Protein AF-A0A8S3D7Z6-F1 (afdb_monomer_lite)

pLDDT: mean 83.43, std 11.27, range [59.12, 96.25]

Organism: NCBI:txid392030

Structure (mmCIF, N/CA/C/O backbone):
data_AF-A0A8S3D7Z6-F1
#
_entry.id   AF-A0A8S3D7Z6-F1
#
loop_
_atom_site.group_PDB
_atom_site.id
_atom_site.type_symbol
_atom_site.label_atom_id
_atom_site.label_alt_id
_atom_site.label_comp_id
_atom_site.label_asym_id
_atom_site.label_entity_id
_atom_site.label_seq_id
_atom_site.pdbx_PDB_ins_code
_atom_site.Cartn_x
_atom_site.Cartn_y
_atom_site.Cartn_z
_atom_site.occupancy
_at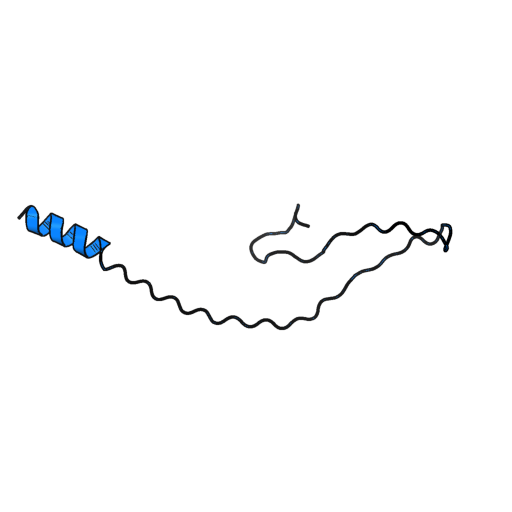om_site.B_iso_or_equiv
_atom_site.auth_seq_id
_atom_site.auth_comp_id
_atom_site.auth_asym_id
_atom_site.auth_atom_id
_atom_site.pdbx_PDB_model_num
ATOM 1 N N . MET A 1 1 ? 33.107 14.539 -49.305 1.00 59.12 1 MET A N 1
ATOM 2 C CA . MET A 1 1 ? 33.159 14.946 -47.882 1.00 59.12 1 MET A CA 1
ATOM 3 C C . MET A 1 1 ? 31.786 14.936 -47.201 1.00 59.12 1 MET A C 1
ATOM 5 O O . MET A 1 1 ? 31.714 14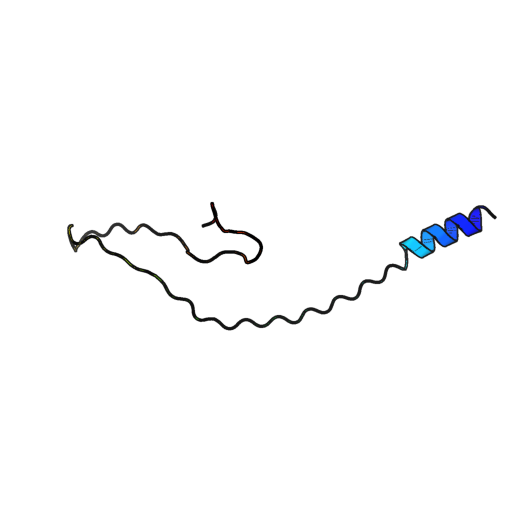.449 -46.086 1.00 59.12 1 MET A O 1
ATOM 9 N N . GLY A 1 2 ? 30.683 15.344 -47.854 1.00 72.62 2 GLY A N 1
ATOM 10 C CA . GLY A 1 2 ? 29.332 15.291 -47.250 1.00 72.62 2 GLY A CA 1
ATOM 11 C C . GLY A 1 2 ? 28.819 13.888 -46.884 1.00 72.62 2 GLY A C 1
ATOM 12 O O . GLY A 1 2 ? 28.320 13.697 -45.783 1.00 72.62 2 GLY A O 1
ATOM 13 N N . MET A 1 3 ? 29.022 12.878 -47.744 1.00 78.19 3 MET A N 1
ATOM 14 C CA . MET A 1 3 ? 28.636 11.491 -47.419 1.00 78.19 3 MET A CA 1
ATOM 15 C C . MET A 1 3 ? 29.391 10.908 -46.219 1.00 78.19 3 MET A C 1
ATOM 17 O O . MET A 1 3 ? 28.817 10.150 -45.453 1.00 78.19 3 MET A O 1
ATOM 21 N N . GLN A 1 4 ? 30.663 11.268 -46.023 1.00 76.81 4 GLN A N 1
ATOM 22 C CA . GLN A 1 4 ? 31.437 10.786 -44.873 1.00 76.81 4 GLN A CA 1
ATOM 23 C C . GLN A 1 4 ? 30.910 11.363 -43.556 1.00 76.81 4 GLN A C 1
ATOM 25 O O . GLN A 1 4 ? 30.900 10.666 -42.550 1.00 76.81 4 GLN A O 1
ATOM 30 N N . LEU A 1 5 ? 30.423 12.607 -43.577 1.00 72.62 5 LEU A N 1
ATOM 31 C CA . LEU A 1 5 ? 29.836 13.258 -42.409 1.00 72.62 5 LEU A CA 1
ATOM 32 C C . LEU A 1 5 ? 28.454 12.677 -42.065 1.00 72.62 5 LEU A C 1
ATOM 34 O O . LEU A 1 5 ? 28.157 12.459 -40.896 1.00 72.62 5 LEU A O 1
ATOM 38 N N . VAL A 1 6 ? 27.646 12.365 -43.084 1.00 77.88 6 VAL A N 1
ATOM 39 C CA . VAL A 1 6 ? 26.358 11.665 -42.926 1.00 77.88 6 VAL A CA 1
ATOM 40 C C . VAL A 1 6 ? 26.568 10.250 -42.387 1.00 77.88 6 VAL A C 1
ATOM 42 O O . VAL A 1 6 ? 25.868 9.839 -41.468 1.00 77.88 6 VAL A O 1
ATOM 45 N N . ASN A 1 7 ? 27.568 9.526 -42.893 1.00 76.06 7 ASN A N 1
ATOM 46 C CA . ASN A 1 7 ? 27.881 8.181 -42.413 1.00 76.06 7 ASN A CA 1
ATOM 47 C C . ASN A 1 7 ? 28.413 8.203 -40.973 1.00 76.06 7 ASN A C 1
ATOM 49 O O . ASN A 1 7 ? 27.942 7.424 -40.159 1.00 76.06 7 ASN A O 1
ATOM 53 N N . ALA A 1 8 ? 29.293 9.147 -40.618 1.00 71.81 8 ALA A N 1
ATOM 54 C CA . ALA A 1 8 ? 29.782 9.300 -39.245 1.00 71.81 8 ALA A CA 1
ATOM 55 C C . ALA A 1 8 ? 28.673 9.696 -38.250 1.00 71.81 8 ALA A C 1
ATOM 57 O O . ALA A 1 8 ? 28.667 9.224 -37.116 1.00 71.81 8 ALA A O 1
ATOM 58 N N . ALA A 1 9 ? 27.717 10.535 -38.666 1.00 71.19 9 ALA A N 1
ATOM 59 C CA . ALA A 1 9 ? 26.558 10.895 -37.848 1.00 71.19 9 ALA A CA 1
ATOM 60 C C . ALA A 1 9 ? 25.589 9.713 -37.657 1.00 71.19 9 ALA A C 1
ATOM 62 O O . ALA A 1 9 ? 25.085 9.504 -36.554 1.00 71.19 9 ALA A O 1
ATOM 63 N N . ASN A 1 10 ? 25.373 8.912 -38.705 1.00 72.06 10 ASN A N 1
ATOM 64 C CA . ASN A 1 10 ? 24.559 7.698 -38.636 1.00 72.06 10 ASN A CA 1
ATOM 65 C C . ASN A 1 10 ? 25.239 6.597 -37.804 1.00 72.06 10 ASN A C 1
ATOM 67 O O . ASN A 1 10 ? 24.565 5.944 -37.016 1.00 72.06 10 ASN A O 1
ATOM 71 N N . ASP A 1 11 ? 26.563 6.445 -37.899 1.00 68.81 11 ASP A N 1
ATOM 72 C CA . ASP A 1 11 ? 27.340 5.492 -37.096 1.00 68.81 11 ASP A CA 1
ATOM 73 C C . ASP A 1 11 ? 27.396 5.889 -35.612 1.00 68.81 11 ASP A C 1
ATOM 75 O O . ASP A 1 11 ? 27.359 5.019 -34.741 1.00 68.81 11 ASP A O 1
ATOM 79 N N . ALA A 1 12 ? 27.435 7.189 -35.299 1.00 65.31 12 ALA A N 1
ATOM 80 C CA . ALA A 1 12 ? 27.363 7.686 -33.923 1.00 65.31 12 ALA A CA 1
ATOM 81 C C . ALA A 1 12 ? 25.981 7.449 -33.281 1.00 65.31 12 ALA A C 1
ATOM 83 O O . ALA A 1 12 ? 25.904 7.185 -32.082 1.00 65.31 12 ALA A O 1
ATOM 84 N N . GLY A 1 13 ? 24.901 7.497 -34.072 1.00 62.59 13 GLY A N 1
ATOM 85 C CA . GLY A 1 13 ? 23.549 7.123 -33.640 1.00 62.59 13 GLY A CA 1
ATOM 86 C C . GLY A 1 13 ? 23.306 5.609 -33.592 1.00 62.59 13 GLY A C 1
ATOM 87 O O . GLY A 1 13 ? 22.498 5.147 -32.791 1.00 62.59 13 GLY A O 1
ATOM 88 N N . ALA A 1 14 ? 24.019 4.830 -34.413 1.00 61.66 14 ALA A N 1
ATOM 89 C CA . ALA A 1 14 ? 23.864 3.378 -34.515 1.00 61.66 14 ALA A CA 1
ATOM 90 C C . ALA A 1 14 ? 24.684 2.578 -33.483 1.00 61.66 14 ALA A C 1
ATOM 92 O O . ALA A 1 14 ? 24.336 1.435 -33.200 1.00 61.66 14 ALA A O 1
ATOM 93 N N . ASN A 1 15 ? 25.745 3.156 -32.902 1.00 62.34 15 ASN A N 1
ATOM 94 C CA . ASN A 1 15 ? 26.669 2.453 -31.994 1.00 62.34 15 ASN A CA 1
ATOM 95 C C . ASN A 1 15 ? 26.590 2.897 -30.523 1.00 62.34 15 ASN A C 1
ATOM 97 O O . ASN A 1 15 ? 27.520 2.659 -29.749 1.00 62.34 15 ASN A O 1
ATOM 101 N N . ALA A 1 16 ? 25.488 3.513 -30.096 1.00 67.94 16 ALA A N 1
ATOM 102 C CA . ALA A 1 16 ? 25.242 3.735 -28.674 1.00 67.94 16 ALA A CA 1
ATOM 103 C C . ALA A 1 16 ? 24.807 2.416 -28.007 1.00 67.94 16 ALA A C 1
ATOM 105 O O . ALA A 1 16 ? 23.622 2.151 -27.815 1.00 67.94 16 ALA A O 1
ATOM 106 N N . ALA A 1 17 ? 25.769 1.552 -27.682 1.00 71.25 17 ALA A N 1
ATOM 107 C CA . ALA A 1 17 ? 25.502 0.319 -26.951 1.00 71.25 17 ALA A CA 1
ATOM 108 C C . ALA A 1 17 ? 25.396 0.612 -25.446 1.00 71.25 17 ALA A C 1
ATOM 110 O O . ALA A 1 17 ? 26.390 0.948 -24.802 1.00 71.25 17 ALA A O 1
ATOM 111 N N . ILE A 1 18 ? 24.196 0.463 -24.877 1.00 77.06 18 ILE A N 1
ATOM 112 C CA . ILE A 1 18 ? 23.980 0.494 -23.425 1.00 77.06 18 ILE A CA 1
ATOM 113 C C . ILE A 1 18 ? 23.785 -0.938 -22.936 1.00 77.06 18 ILE A C 1
ATOM 115 O O . ILE A 1 18 ? 22.827 -1.608 -23.314 1.00 77.06 18 ILE A O 1
ATOM 119 N N . MET A 1 19 ? 24.693 -1.403 -22.080 1.00 79.56 19 MET A N 1
ATOM 120 C CA . MET A 1 19 ? 24.550 -2.671 -21.370 1.00 79.56 19 MET A CA 1
ATOM 121 C C . MET A 1 19 ? 24.185 -2.375 -19.915 1.00 79.56 19 MET A C 1
ATOM 123 O O . MET A 1 19 ? 24.978 -1.784 -19.186 1.00 79.56 19 MET A O 1
ATOM 127 N N . MET A 1 20 ? 22.984 -2.775 -19.498 1.00 83.12 20 MET A N 1
ATOM 128 C CA . MET A 1 20 ? 22.500 -2.625 -18.125 1.00 83.12 20 MET A CA 1
ATOM 129 C C . MET A 1 20 ? 22.305 -4.010 -17.514 1.00 83.12 20 MET A C 1
ATOM 131 O O . MET A 1 20 ? 21.568 -4.829 -18.055 1.00 83.12 20 MET A O 1
ATOM 135 N N . ASN A 1 21 ? 22.967 -4.264 -16.389 1.00 83.50 21 ASN A N 1
ATOM 136 C CA . ASN A 1 21 ? 22.782 -5.480 -15.606 1.00 83.50 21 ASN A CA 1
ATOM 137 C C . ASN A 1 21 ? 22.290 -5.084 -14.212 1.00 83.50 21 ASN A C 1
ATOM 139 O O . ASN A 1 21 ? 22.990 -4.361 -13.505 1.00 83.50 21 ASN A O 1
ATOM 143 N N . VAL A 1 22 ? 21.091 -5.524 -13.834 1.00 85.88 22 VAL A N 1
ATOM 144 C CA . VAL A 1 22 ? 20.464 -5.189 -12.550 1.00 85.88 22 VAL A CA 1
ATOM 145 C C . VAL A 1 22 ? 20.206 -6.478 -11.796 1.00 85.88 22 VAL A C 1
ATOM 147 O O . VAL A 1 22 ? 19.507 -7.356 -12.291 1.00 85.88 22 VAL A O 1
ATOM 150 N N . ASN A 1 23 ? 20.743 -6.567 -10.585 1.00 83.12 23 ASN A N 1
ATOM 151 C CA . ASN A 1 23 ? 20.440 -7.643 -9.654 1.00 83.12 23 ASN A CA 1
ATOM 152 C C . ASN A 1 23 ? 19.822 -7.001 -8.412 1.00 83.12 23 ASN A C 1
ATOM 154 O O . ASN A 1 23 ? 20.469 -6.176 -7.769 1.00 83.12 23 ASN A O 1
ATOM 158 N N . VAL A 1 24 ? 18.572 -7.349 -8.115 1.00 83.94 24 VAL A N 1
ATOM 159 C CA . VAL A 1 24 ? 17.817 -6.852 -6.958 1.00 83.94 24 VAL A CA 1
ATOM 160 C C . VAL A 1 24 ? 17.490 -8.036 -6.062 1.00 83.94 24 VAL A C 1
ATOM 162 O O . VAL A 1 24 ? 17.196 -9.126 -6.554 1.00 83.94 24 VAL A O 1
ATOM 165 N N . SER A 1 25 ? 17.545 -7.821 -4.754 1.00 78.94 25 SER A N 1
ATOM 166 C CA . SER A 1 25 ? 17.071 -8.778 -3.762 1.00 78.94 25 SER A CA 1
ATOM 167 C C . SER A 1 25 ? 16.401 -8.026 -2.626 1.00 78.94 25 SER A C 1
ATOM 169 O O . SER A 1 25 ? 17.027 -7.142 -2.038 1.00 78.94 25 SER A O 1
ATOM 171 N N . ASP A 1 26 ? 15.182 -8.432 -2.297 1.00 73.31 26 ASP A N 1
ATOM 172 C CA . ASP A 1 26 ? 14.406 -7.878 -1.195 1.00 73.31 26 ASP A CA 1
ATOM 173 C C . ASP A 1 26 ? 14.416 -8.832 0.001 1.00 73.31 26 ASP A C 1
ATOM 175 O O . ASP A 1 26 ? 14.427 -10.056 -0.158 1.00 73.31 26 ASP A O 1
ATOM 179 N N . ALA A 1 27 ? 14.400 -8.272 1.209 1.00 65.88 27 ALA A N 1
ATOM 180 C CA . ALA A 1 27 ? 14.093 -9.023 2.420 1.00 65.88 27 ALA A CA 1
ATOM 181 C C . ALA A 1 27 ? 13.492 -8.090 3.476 1.00 65.88 27 ALA A C 1
ATOM 183 O O . ALA A 1 27 ? 14.110 -7.107 3.885 1.00 65.88 27 ALA A O 1
ATOM 184 N N . GLU A 1 28 ? 12.272 -8.418 3.893 1.00 69.75 28 GLU A N 1
ATOM 185 C CA . GLU A 1 28 ? 11.366 -7.521 4.606 1.00 69.75 28 GLU A CA 1
ATOM 186 C C . GLU A 1 28 ? 11.178 -7.864 6.089 1.00 69.75 28 GLU A C 1
ATOM 188 O O . GLU A 1 28 ? 11.330 -9.006 6.526 1.00 69.75 28 GLU A O 1
ATOM 193 N N . GLY A 1 29 ? 10.725 -6.850 6.831 1.00 75.38 29 GLY A N 1
ATOM 194 C CA . GLY A 1 29 ? 9.925 -6.977 8.044 1.00 75.38 29 GLY A CA 1
ATOM 195 C C . GLY A 1 29 ? 8.801 -5.943 7.986 1.00 75.38 29 GLY A C 1
ATOM 196 O O . GLY A 1 29 ? 9.012 -4.786 8.335 1.00 75.38 29 GLY A O 1
ATOM 197 N N . ILE A 1 30 ? 7.632 -6.357 7.500 1.00 84.75 30 ILE A 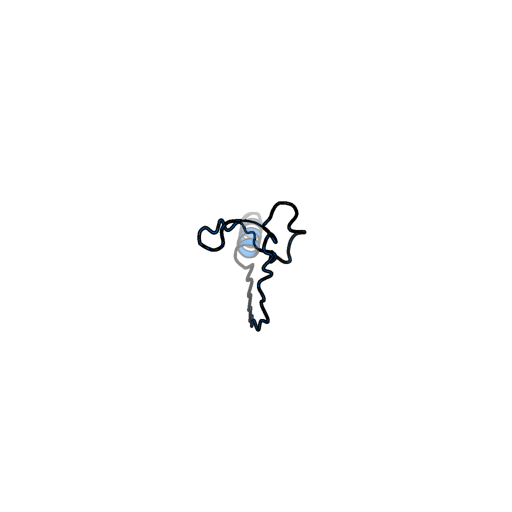N 1
ATOM 198 C CA . ILE A 1 30 ? 6.421 -5.532 7.392 1.00 84.75 30 ILE A CA 1
ATOM 199 C C . ILE A 1 30 ? 5.491 -5.777 8.582 1.00 84.75 30 ILE A C 1
ATOM 201 O O . ILE A 1 30 ? 5.419 -6.884 9.119 1.00 84.75 30 ILE A O 1
ATOM 205 N N . GLY A 1 31 ? 4.779 -4.733 9.005 1.00 91.75 31 GLY A N 1
ATOM 206 C CA . GLY A 1 31 ? 3.875 -4.793 10.148 1.00 91.75 31 GLY A CA 1
ATOM 207 C C . GLY A 1 31 ? 2.690 -3.853 9.988 1.00 91.75 31 GLY A C 1
ATOM 208 O O . GLY A 1 31 ? 2.837 -2.731 9.515 1.00 91.75 31 GLY A O 1
ATOM 209 N N . ASN A 1 32 ? 1.522 -4.318 10.425 1.00 95.44 32 ASN A N 1
ATOM 210 C CA . ASN A 1 32 ? 0.298 -3.525 10.426 1.00 95.44 32 ASN A CA 1
ATOM 211 C C . ASN A 1 32 ? 0.139 -2.798 11.761 1.00 95.44 32 ASN A C 1
ATOM 213 O O . ASN A 1 32 ? 0.435 -3.356 12.821 1.00 95.44 32 ASN A O 1
ATOM 217 N N . ILE A 1 33 ? -0.404 -1.584 11.709 1.00 95.38 33 ILE A N 1
ATOM 218 C CA . ILE A 1 33 ? -0.809 -0.834 12.897 1.00 95.38 33 ILE A CA 1
ATOM 219 C C . ILE A 1 33 ? -2.332 -0.863 12.972 1.00 95.38 33 ILE A C 1
ATOM 221 O O . ILE A 1 33 ? -3.015 -0.381 12.073 1.00 95.38 33 ILE A O 1
ATOM 225 N N . CYS A 1 34 ? -2.859 -1.417 14.062 1.00 95.38 34 CYS A N 1
ATOM 226 C CA . CYS A 1 34 ? -4.293 -1.478 14.322 1.00 95.38 34 CYS A CA 1
ATOM 227 C C . CYS A 1 34 ? -4.627 -0.624 15.544 1.00 95.38 34 CYS A C 1
ATOM 229 O O . CYS A 1 34 ? -3.984 -0.746 16.587 1.00 95.38 34 CYS A O 1
ATOM 231 N N . ALA A 1 35 ? -5.661 0.201 15.424 1.00 95.12 35 ALA A N 1
ATOM 232 C CA . ALA A 1 35 ? -6.231 0.951 16.532 1.00 95.12 35 ALA A CA 1
ATOM 233 C C . ALA A 1 35 ? -7.748 0.759 16.536 1.00 95.12 35 ALA A C 1
ATOM 235 O O . ALA A 1 35 ? -8.374 0.758 15.477 1.00 95.12 35 ALA A O 1
ATOM 236 N N . ASP A 1 36 ? -8.317 0.598 17.728 1.00 95.06 36 ASP A N 1
ATOM 237 C CA . ASP A 1 36 ? -9.753 0.432 17.931 1.00 95.06 36 ASP A CA 1
ATOM 238 C C . ASP A 1 36 ? -10.286 1.553 18.830 1.00 95.06 36 ASP A C 1
ATOM 240 O O . ASP A 1 36 ? -9.590 2.050 19.722 1.00 95.06 36 ASP A O 1
ATOM 244 N N . THR A 1 37 ? -11.524 1.965 18.585 1.00 92.44 37 THR A N 1
ATOM 245 C CA . THR A 1 37 ? -12.216 2.933 19.433 1.00 92.44 37 THR A CA 1
ATOM 246 C C . THR A 1 37 ? -12.713 2.211 20.688 1.00 92.44 37 THR A C 1
ATOM 248 O O . THR A 1 37 ? -13.307 1.144 20.585 1.00 92.44 37 THR A O 1
ATOM 251 N N . PRO A 1 38 ? -12.542 2.774 21.898 1.00 90.88 38 PRO A N 1
ATOM 252 C CA . PRO A 1 38 ? -12.896 2.084 23.144 1.00 90.88 38 PRO A CA 1
ATOM 253 C C . PRO A 1 38 ? -14.410 1.904 23.369 1.00 90.88 38 PRO A C 1
ATOM 255 O O . PRO A 1 38 ? -14.821 1.393 24.409 1.00 90.88 38 PRO A O 1
ATOM 258 N N . SER A 1 39 ? -15.252 2.366 22.446 1.00 93.50 39 SER A N 1
ATOM 259 C CA . SER A 1 39 ? -16.709 2.339 22.544 1.00 93.50 39 SER A CA 1
ATOM 260 C C . SER A 1 39 ? -17.338 1.848 21.241 1.00 93.50 39 SER A C 1
ATOM 262 O O . SER A 1 39 ? -16.744 1.944 20.172 1.00 93.50 39 SER A O 1
ATOM 264 N N . GLY A 1 40 ? -18.566 1.335 21.336 1.00 90.69 40 GLY A N 1
ATOM 265 C CA . GLY A 1 40 ? -19.305 0.782 20.205 1.00 90.69 40 GLY A CA 1
ATOM 266 C C . GLY A 1 40 ? -19.999 -0.526 20.566 1.00 90.69 40 GLY A C 1
ATOM 267 O O . GLY A 1 40 ? -19.960 -0.983 21.709 1.00 90.69 40 GLY A O 1
ATOM 268 N N . ASP A 1 41 ? -20.661 -1.114 19.578 1.00 94.38 41 ASP A N 1
ATOM 269 C CA . ASP A 1 41 ? -21.217 -2.459 19.682 1.00 94.38 41 ASP A CA 1
ATOM 270 C C . ASP A 1 41 ? -20.160 -3.456 19.194 1.00 94.38 41 ASP A C 1
ATOM 272 O O . ASP A 1 41 ? -19.824 -3.465 18.014 1.00 94.38 41 ASP A O 1
ATOM 276 N N . ILE A 1 42 ? -19.653 -4.314 20.085 1.00 92.12 42 ILE A N 1
ATOM 2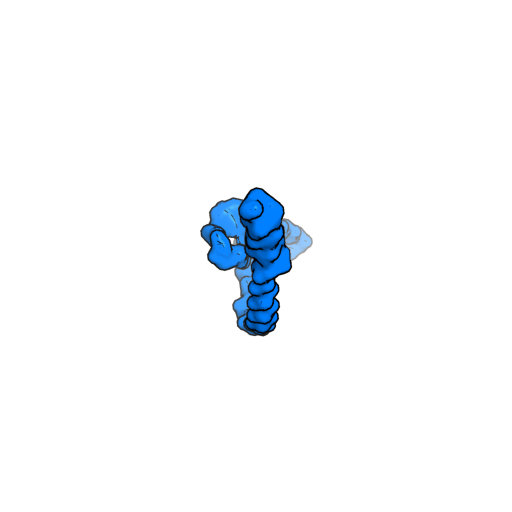77 C CA . ILE A 1 42 ? -18.606 -5.300 19.754 1.00 92.12 42 ILE A CA 1
ATOM 278 C C . ILE A 1 42 ? -19.044 -6.317 18.689 1.00 92.12 42 ILE A C 1
ATOM 280 O O . ILE A 1 42 ? -18.216 -7.049 18.156 1.00 92.12 42 ILE A O 1
ATOM 284 N N . THR A 1 43 ? -20.343 -6.388 18.387 1.00 96.25 43 THR A N 1
ATOM 285 C CA . THR A 1 43 ? -20.894 -7.248 17.332 1.00 96.25 43 THR A CA 1
ATOM 286 C C . THR A 1 43 ? -20.969 -6.553 15.971 1.00 96.25 43 THR A C 1
ATOM 288 O O . THR A 1 43 ? -21.317 -7.191 14.976 1.00 96.25 43 THR A O 1
ATOM 291 N N . LYS A 1 44 ? -20.646 -5.253 15.900 1.00 95.69 44 LYS A N 1
ATOM 292 C CA . LYS A 1 44 ? -20.703 -4.431 14.686 1.00 95.69 44 LYS A CA 1
ATOM 293 C C . LYS A 1 44 ? -19.438 -3.593 14.549 1.00 95.69 44 LYS A C 1
ATOM 295 O O . LYS A 1 44 ? -19.291 -2.554 15.186 1.00 95.69 44 LYS A O 1
ATOM 300 N N . THR A 1 45 ? -18.558 -4.008 13.648 1.00 94.31 45 THR A N 1
ATOM 301 C CA . THR A 1 45 ? -17.279 -3.332 13.412 1.00 94.31 45 THR A CA 1
ATOM 302 C C . THR A 1 45 ? -17.305 -2.574 12.091 1.00 94.31 45 THR A C 1
ATOM 304 O O . THR A 1 45 ? -17.699 -3.120 11.061 1.00 94.31 45 THR A O 1
ATOM 307 N N . ILE A 1 46 ? -16.844 -1.325 12.113 1.00 94.75 46 ILE A N 1
ATOM 308 C CA . ILE A 1 46 ? -16.490 -0.570 10.909 1.00 94.75 46 ILE A CA 1
ATOM 309 C C . ILE A 1 46 ? -14.969 -0.471 10.888 1.00 94.75 46 ILE A C 1
ATOM 311 O O . ILE A 1 46 ? -14.370 -0.050 11.873 1.00 94.75 46 ILE A O 1
ATOM 315 N N . VAL A 1 47 ? -14.354 -0.856 9.772 1.00 95.69 47 VAL A N 1
ATOM 316 C CA . VAL A 1 47 ? -12.903 -0.780 9.581 1.00 95.69 47 VAL A CA 1
ATOM 317 C C . VAL A 1 47 ? -12.603 0.297 8.551 1.00 95.69 47 VAL A C 1
ATOM 319 O O . VAL A 1 47 ? -13.200 0.319 7.475 1.00 95.69 47 VAL A O 1
ATOM 322 N N . VAL A 1 48 ? -11.669 1.179 8.886 1.00 95.75 48 VAL A N 1
ATOM 323 C CA . VAL A 1 48 ? -11.105 2.184 7.984 1.00 95.75 48 VAL A CA 1
ATOM 324 C C . VAL A 1 48 ? -9.591 2.041 8.056 1.00 95.75 48 VAL A C 1
ATOM 326 O O . VAL A 1 48 ? -9.057 1.778 9.132 1.00 95.75 48 VAL A O 1
ATOM 329 N N . GLY A 1 49 ? -8.898 2.186 6.931 1.00 96.06 49 GLY A N 1
ATOM 330 C CA . GLY A 1 49 ? -7.452 2.018 6.890 1.00 96.06 49 GLY A CA 1
ATOM 331 C C . GLY A 1 49 ? -6.786 2.800 5.770 1.00 96.06 49 GLY A C 1
ATOM 332 O O . GLY A 1 49 ? -7.452 3.299 4.863 1.00 96.06 49 GLY A O 1
ATOM 333 N N . ALA A 1 50 ? -5.465 2.865 5.880 1.00 95.75 50 ALA A N 1
ATOM 334 C CA . ALA A 1 50 ? -4.512 3.309 4.879 1.00 95.75 50 ALA A CA 1
ATOM 335 C C . ALA A 1 50 ? -3.255 2.433 5.017 1.00 95.75 50 ALA A C 1
ATOM 337 O O . ALA A 1 50 ? -3.038 1.795 6.051 1.00 95.75 50 ALA A O 1
ATOM 338 N N . HIS A 1 51 ? -2.452 2.389 3.971 1.00 95.44 51 HIS A N 1
ATOM 339 C CA . HIS A 1 51 ? -1.097 1.869 3.943 1.00 95.44 51 HIS A CA 1
ATOM 340 C C . HIS A 1 51 ? -0.130 2.961 4.411 1.00 95.44 51 HIS A C 1
ATOM 342 O O . HIS A 1 51 ? -0.441 4.155 4.414 1.00 95.44 51 HIS A O 1
ATOM 348 N N . SER A 1 52 ? 1.006 2.521 4.932 1.00 93.38 52 SER A N 1
ATOM 349 C CA . SER A 1 52 ? 2.050 3.400 5.462 1.00 93.38 52 SER A CA 1
ATOM 350 C C . SER A 1 52 ? 3.371 3.242 4.722 1.00 93.38 52 SER A C 1
ATOM 352 O O . SER A 1 52 ? 4.350 3.902 5.070 1.00 93.38 52 SER A O 1
ATOM 354 N N . ASP A 1 53 ? 3.431 2.306 3.779 1.00 91.81 53 ASP A N 1
ATOM 355 C CA . ASP A 1 53 ? 4.554 2.161 2.876 1.00 91.81 53 ASP A CA 1
ATOM 356 C C . ASP A 1 53 ? 4.471 3.197 1.748 1.00 91.81 53 ASP A C 1
ATOM 358 O O . ASP A 1 53 ? 3.596 4.053 1.695 1.00 91.81 53 ASP A O 1
ATOM 362 N N . GLY A 1 54 ? 5.473 3.213 0.887 1.00 90.75 54 GLY A N 1
ATOM 363 C CA . GLY A 1 54 ? 5.569 4.193 -0.179 1.00 90.75 54 GLY A CA 1
ATOM 364 C C . GLY A 1 54 ? 6.813 3.940 -1.005 1.00 90.75 54 GLY A C 1
ATOM 365 O O . GLY A 1 54 ? 7.611 3.045 -0.716 1.00 90.75 54 GLY A O 1
ATOM 366 N N . VAL A 1 55 ? 7.002 4.738 -2.050 1.00 90.56 55 VAL A N 1
ATOM 367 C CA . VAL A 1 55 ? 8.168 4.584 -2.920 1.00 90.56 55 VAL A CA 1
ATOM 368 C C . VAL A 1 55 ? 9.353 5.414 -2.419 1.00 90.56 55 VAL A C 1
ATOM 370 O O . VAL A 1 55 ? 9.174 6.572 -2.043 1.00 90.56 55 VAL A O 1
ATOM 373 N N . PRO A 1 56 ? 10.596 4.906 -2.518 1.00 86.38 56 PRO A N 1
ATOM 374 C CA . PRO A 1 56 ? 11.786 5.667 -2.121 1.00 86.38 56 PRO A CA 1
ATOM 375 C C . PRO A 1 56 ? 11.976 6.991 -2.877 1.00 86.38 56 PRO A C 1
ATOM 377 O O . PRO A 1 56 ? 12.698 7.875 -2.426 1.00 86.38 56 PRO A O 1
ATOM 380 N N . ALA A 1 57 ? 11.359 7.121 -4.054 1.00 88.12 57 ALA A N 1
ATOM 381 C CA . ALA A 1 57 ? 11.526 8.259 -4.950 1.00 88.12 57 ALA A CA 1
ATOM 382 C C . ALA A 1 57 ? 10.779 9.535 -4.509 1.00 88.12 57 ALA A C 1
ATOM 384 O O . ALA A 1 57 ? 10.973 10.582 -5.128 1.00 88.12 57 ALA A O 1
ATOM 385 N N . 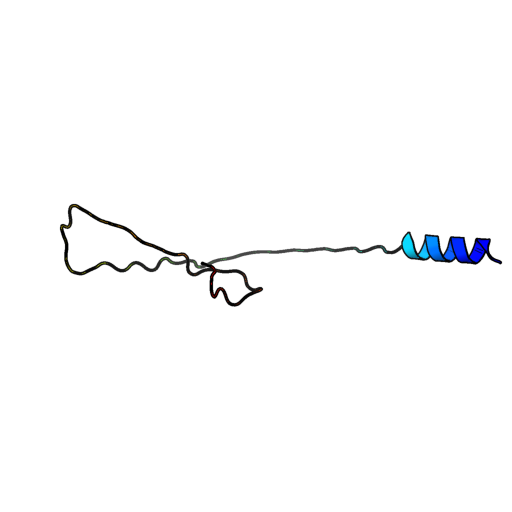GLY A 1 58 ? 9.925 9.477 -3.481 1.00 89.50 58 GLY A N 1
ATOM 386 C CA . GLY A 1 58 ? 9.089 10.606 -3.072 1.00 89.50 58 GLY A CA 1
ATOM 387 C C . GLY A 1 58 ? 8.710 10.581 -1.596 1.00 89.50 58 GLY A C 1
ATOM 388 O O . GLY A 1 58 ? 8.886 9.588 -0.904 1.00 89.50 58 GLY A O 1
ATOM 389 N N . SER A 1 59 ? 8.186 11.704 -1.104 1.00 89.12 59 SER A N 1
ATOM 390 C CA . SER A 1 59 ? 7.847 11.882 0.313 1.00 89.12 59 SER A CA 1
ATOM 391 C C . SER A 1 59 ? 6.504 11.275 0.736 1.00 89.12 59 SER A C 1
ATOM 393 O O . SER A 1 59 ? 6.153 11.408 1.902 1.00 89.12 59 SER A O 1
ATOM 395 N N . GLY A 1 60 ? 5.729 10.689 -0.187 1.00 92.62 60 GLY A N 1
ATOM 396 C CA . GLY A 1 60 ? 4.443 10.045 0.131 1.00 92.62 60 GLY A CA 1
ATOM 397 C C . GLY A 1 60 ? 3.378 10.986 0.716 1.00 92.62 60 GLY A C 1
ATOM 398 O O . GLY A 1 60 ? 2.595 10.603 1.571 1.00 92.62 60 GLY A O 1
ATOM 399 N N . ILE A 1 61 ? 3.361 12.270 0.331 1.00 92.12 61 ILE A N 1
ATOM 400 C CA . ILE A 1 61 ? 2.469 13.258 0.981 1.00 92.12 61 ILE A CA 1
ATOM 401 C C . ILE A 1 61 ? 0.984 13.034 0.643 1.00 92.12 61 ILE A C 1
ATOM 403 O O . ILE A 1 61 ? 0.126 13.334 1.469 1.00 92.12 61 ILE A O 1
ATOM 407 N N . ASN A 1 62 ? 0.673 12.549 -0.562 1.00 92.44 62 ASN A N 1
ATOM 408 C CA . ASN A 1 62 ? -0.687 12.174 -0.975 1.00 92.44 62 ASN A CA 1
ATOM 409 C C . ASN A 1 62 ? -0.782 10.702 -1.421 1.00 92.44 62 ASN A C 1
ATOM 411 O O . ASN A 1 62 ? -1.740 10.355 -2.107 1.00 92.44 62 ASN A O 1
ATOM 415 N N . ASP A 1 63 ? 0.254 9.927 -1.089 1.00 87.56 63 ASP A N 1
ATOM 416 C CA . ASP A 1 63 ? 0.362 8.482 -1.262 1.00 87.56 63 ASP A CA 1
ATOM 417 C C . ASP A 1 63 ? 0.883 7.927 0.085 1.00 87.56 63 ASP A C 1
ATOM 419 O O . ASP A 1 63 ? 2.058 8.123 0.390 1.00 87.56 63 ASP A O 1
ATOM 423 N N . ASN A 1 64 ? 0.063 7.329 0.954 1.00 61.16 64 ASN A N 1
ATOM 424 C CA . ASN A 1 64 ? -1.046 6.497 0.493 1.00 61.16 64 ASN A CA 1
ATOM 425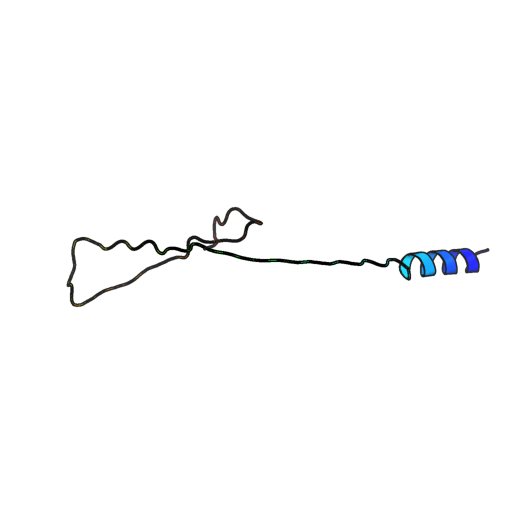 C C . ASN A 1 64 ? -2.223 7.192 -0.195 1.00 61.16 64 ASN A C 1
ATOM 427 O O . ASN A 1 64 ? -2.903 8.014 0.449 1.00 61.16 64 ASN A O 1
#

Secondary structure (DSSP, 8-state):
-HHHHHHHHHHHHH-----------------------S-S-TT------------TTS--SS--

Sequence (64 aa):
MGMQLVNAANDAGANAAIMMNVNVSDAEGIGNICADTPSGDITKTIVVGAHSDGVPAGSGINDN

Radius of gyration: 27.91 Å; chains: 1; bounding box: 54×24×71 Å

Foldseek 3Di:
DVVVVVVVVVVVVVPPDDDDDDDDDDDDDDDDDDDDDPDDDPVDDDDDDFDDDDDPVDDCPVPD